Protein AF-A0A954K542-F1 (afdb_monomer)

Solvent-accessible surface area (backbone atoms only — not comparable to full-atom values): 9443 Å² total; per-residue (Å²): 130,87,69,60,64,68,48,51,52,44,51,51,50,29,49,56,53,48,53,56,49,51,52,53,45,73,76,39,50,79,63,48,75,80,48,90,43,74,66,52,55,52,50,51,52,51,49,52,50,33,52,51,38,52,53,54,68,70,50,60,69,69,57,53,54,54,50,50,51,53,47,50,50,51,45,45,63,68,63,44,79,59,70,87,65,54,69,63,60,59,49,51,51,50,52,50,52,50,50,52,52,52,54,50,49,68,62,50,60,80,66,54,74,71,42,87,84,44,74,57,35,58,46,30,54,49,5,42,54,33,31,78,64,62,19,48,67,39,48,54,50,30,57,76,70,65,69,61,78,71,86,91,59,64,66,69,59,33,36,62,31,23,80,58,49,121

Sequence (166 aa):
MNTLPPRLVSGALAGVSGLALWEIVQLKGATLLEQPSLASAAAACCVVGAVLGIAGGLVPNRFWEMLLQKTKHAYRVFSEAANPADHWLGSLLLSFSMIVYFMVMINLIPQQPTPANNDQAAFLSQAKTVQESGGATSLVRQLFAGEYTEANQHPLYVALLSFFPD

Mean predicted aligned error: 18.43 Å

Secondary structure (DSSP, 8-state):
---HHHHHHHHHHHHHHHHHHHHHHHHHHHHHTTS--HHHHHHHHHHHHHHHHHHHHHS-HHHHHHHHHHHHHHHHHHHS--SS--HHHHHHHHHHHHHHHHHHHHHHGGGSPPGGGSHHHHHHHHHHHHHHTTSHHHHHHHHHHT----SSS-HHHHHHHTT---

Radius of gyration: 24.63 Å; Cα contacts (8 Å, |Δi|>4): 78; chains: 1; bounding box: 55×46×58 Å

pLDDT: mean 70.62, std 11.49, range [44.78, 88.88]

Structure (mmCIF, N/CA/C/O backbone):
data_AF-A0A954K542-F1
#
_entry.id   AF-A0A954K542-F1
#
loop_
_atom_site.group_PDB
_atom_site.id
_atom_site.type_symbol
_atom_site.label_atom_id
_atom_site.label_alt_id
_atom_site.label_comp_id
_atom_site.label_asym_id
_atom_site.label_entity_id
_atom_site.label_seq_id
_atom_site.pdbx_PDB_ins_code
_atom_site.Cartn_x
_atom_site.Cartn_y
_atom_site.Cartn_z
_atom_site.occupancy
_atom_site.B_iso_or_equiv
_atom_site.auth_seq_id
_atom_site.auth_comp_id
_atom_site.auth_asym_id
_atom_site.auth_atom_id
_atom_site.pdbx_PDB_model_num
ATOM 1 N N . MET A 1 1 ? 15.274 -21.106 -29.850 1.00 49.31 1 MET A N 1
ATOM 2 C CA . MET A 1 1 ? 14.467 -20.780 -28.651 1.00 49.31 1 MET A CA 1
ATOM 3 C C . MET A 1 1 ? 13.351 -19.840 -29.088 1.00 49.31 1 MET A C 1
ATOM 5 O O . MET A 1 1 ? 13.660 -18.864 -29.758 1.00 49.31 1 MET A O 1
ATOM 9 N N . ASN A 1 2 ? 12.082 -20.164 -28.807 1.00 44.78 2 ASN A N 1
ATOM 10 C CA . ASN A 1 2 ? 10.930 -19.349 -29.219 1.00 44.78 2 ASN A CA 1
ATOM 11 C C . ASN A 1 2 ? 11.030 -17.943 -28.601 1.00 44.78 2 ASN A C 1
ATOM 13 O O . ASN A 1 2 ? 10.998 -17.802 -27.384 1.00 44.78 2 ASN A O 1
ATOM 17 N N . THR A 1 3 ? 11.163 -16.914 -29.441 1.00 51.50 3 THR A N 1
ATOM 18 C CA . THR A 1 3 ? 11.300 -15.488 -29.065 1.00 51.50 3 THR A CA 1
ATOM 19 C C . THR A 1 3 ? 9.953 -14.776 -28.880 1.00 51.50 3 THR A C 1
ATOM 21 O O . THR A 1 3 ? 9.909 -13.600 -28.528 1.00 51.50 3 THR A O 1
ATOM 24 N N . LEU A 1 4 ? 8.850 -15.492 -29.107 1.00 52.12 4 LEU A N 1
ATOM 25 C CA . LEU A 1 4 ? 7.471 -15.024 -28.957 1.00 52.12 4 LEU A CA 1
ATOM 26 C C . LEU A 1 4 ? 7.064 -14.634 -27.519 1.00 52.12 4 LEU A C 1
ATOM 28 O O . LEU A 1 4 ? 6.507 -13.547 -27.363 1.00 52.12 4 LEU A O 1
ATOM 32 N N . PRO A 1 5 ? 7.339 -15.434 -26.464 1.00 54.44 5 PRO A N 1
ATOM 33 C CA . PRO A 1 5 ? 6.863 -15.123 -25.117 1.00 54.44 5 PRO A CA 1
ATOM 34 C C . PRO A 1 5 ? 7.378 -13.791 -24.534 1.00 54.44 5 PRO A C 1
ATOM 36 O O . PRO A 1 5 ? 6.544 -13.022 -24.060 1.00 54.44 5 PRO A O 1
ATOM 39 N N . PRO A 1 6 ? 8.679 -13.430 -24.596 1.00 54.72 6 PRO A N 1
ATOM 40 C CA . PRO A 1 6 ? 9.141 -12.168 -24.008 1.00 54.72 6 PRO A CA 1
ATOM 41 C C . PRO A 1 6 ? 8.607 -10.933 -24.748 1.00 54.72 6 PRO A C 1
ATOM 43 O O . PRO A 1 6 ? 8.349 -9.913 -24.118 1.00 54.72 6 PRO A O 1
ATOM 46 N N . ARG A 1 7 ? 8.381 -11.034 -26.066 1.00 52.72 7 ARG A N 1
ATOM 47 C CA . ARG A 1 7 ? 7.834 -9.945 -26.892 1.00 52.72 7 ARG A CA 1
ATOM 48 C C . ARG A 1 7 ? 6.349 -9.696 -26.637 1.00 52.72 7 ARG A C 1
ATOM 50 O O . ARG A 1 7 ? 5.913 -8.549 -26.623 1.00 52.72 7 ARG A O 1
ATOM 57 N N . LEU A 1 8 ? 5.582 -10.764 -26.416 1.00 58.66 8 LEU A N 1
ATOM 58 C CA . LEU A 1 8 ? 4.168 -10.665 -26.051 1.00 58.66 8 LEU A CA 1
ATOM 59 C C . LEU A 1 8 ? 3.996 -10.053 -24.661 1.00 58.66 8 LEU A C 1
ATOM 61 O O . LEU A 1 8 ? 3.155 -9.178 -24.486 1.00 58.66 8 LEU A O 1
ATOM 65 N N . VAL A 1 9 ? 4.834 -10.451 -23.699 1.00 58.88 9 VAL A N 1
ATOM 66 C CA . VAL A 1 9 ? 4.801 -9.892 -22.341 1.00 58.88 9 VAL A CA 1
ATOM 67 C C . VAL A 1 9 ? 5.191 -8.413 -22.347 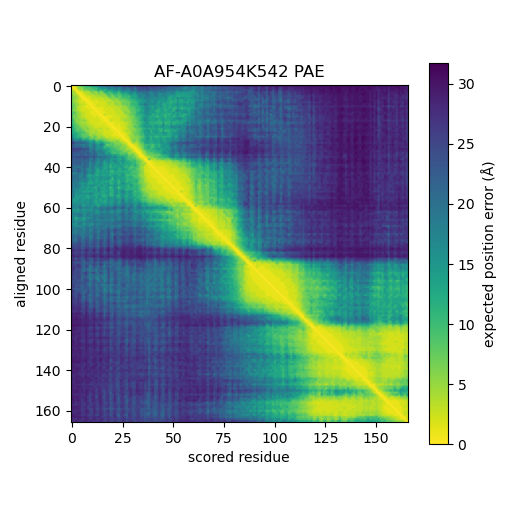1.00 58.88 9 VAL A C 1
ATOM 69 O O . VAL A 1 9 ? 4.481 -7.610 -21.750 1.00 58.88 9 VAL A O 1
ATOM 72 N N . SER A 1 10 ? 6.249 -8.016 -23.065 1.00 51.00 10 SER A N 1
ATOM 73 C CA . SER A 1 1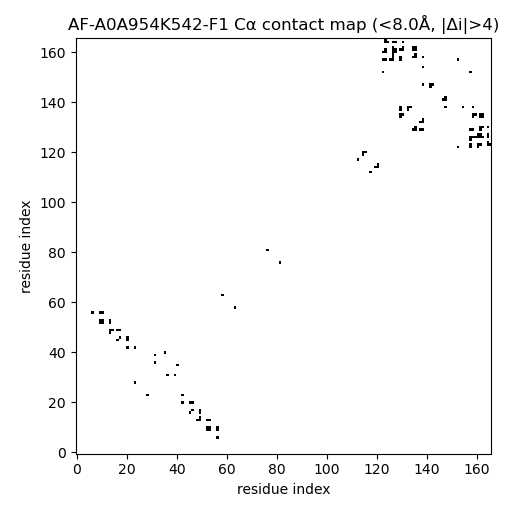0 ? 6.646 -6.602 -23.145 1.00 51.00 10 SER A CA 1
ATOM 74 C C . SER A 1 10 ? 5.616 -5.738 -23.879 1.00 51.00 10 SER A C 1
ATOM 76 O O . SER A 1 10 ? 5.361 -4.610 -23.466 1.00 51.00 10 SER A O 1
ATOM 78 N N . GLY A 1 11 ? 5.003 -6.264 -24.945 1.00 58.47 11 GLY A N 1
ATOM 79 C CA . GLY A 1 11 ? 3.949 -5.576 -25.692 1.00 58.47 11 GLY A CA 1
ATOM 80 C C . GLY A 1 11 ? 2.664 -5.405 -24.880 1.00 58.47 11 GLY A C 1
ATOM 81 O O . GLY A 1 11 ? 2.089 -4.320 -24.871 1.00 58.47 11 GLY A O 1
ATOM 82 N N . ALA A 1 12 ? 2.252 -6.440 -24.142 1.00 62.28 12 ALA A N 1
ATOM 83 C CA . ALA A 1 12 ? 1.098 -6.373 -23.250 1.00 62.28 12 ALA A CA 1
ATOM 84 C C . ALA A 1 12 ? 1.326 -5.373 -22.107 1.00 62.28 12 ALA A C 1
ATOM 86 O O . ALA A 1 12 ? 0.454 -4.552 -21.833 1.00 62.28 12 ALA A O 1
ATOM 87 N N . LEU A 1 13 ? 2.517 -5.383 -21.493 1.00 56.84 13 LEU A N 1
ATOM 88 C CA . LEU A 1 13 ? 2.864 -4.438 -20.430 1.00 56.84 13 LEU A CA 1
ATOM 89 C C . LEU A 1 13 ? 2.857 -2.991 -20.946 1.00 56.84 13 LEU A C 1
ATOM 91 O O . LEU A 1 13 ? 2.243 -2.126 -20.330 1.00 56.84 13 LEU A O 1
ATOM 95 N N . ALA A 1 14 ? 3.468 -2.739 -22.110 1.00 60.19 14 ALA A N 1
ATOM 96 C CA . ALA A 1 14 ? 3.487 -1.417 -22.735 1.00 60.19 14 ALA A CA 1
ATOM 97 C C . ALA A 1 14 ? 2.079 -0.928 -23.121 1.00 60.19 14 ALA A C 1
ATOM 99 O O . ALA A 1 14 ? 1.777 0.253 -22.955 1.00 60.19 14 ALA A O 1
ATOM 100 N N . GLY A 1 15 ? 1.204 -1.829 -23.581 1.00 61.44 15 GLY A N 1
ATOM 101 C CA . GLY A 1 15 ? -0.193 -1.516 -23.886 1.00 61.44 15 GLY A CA 1
ATOM 102 C C . GLY A 1 15 ? -0.994 -1.120 -22.645 1.00 61.44 15 GLY A C 1
ATOM 103 O O . GLY A 1 15 ? -1.667 -0.092 -22.653 1.00 61.44 15 GLY A O 1
ATOM 104 N N . VAL A 1 16 ? -0.870 -1.881 -21.553 1.00 62.94 16 VAL A N 1
ATOM 105 C CA . VAL A 1 16 ? -1.545 -1.577 -20.278 1.00 62.94 16 VAL A CA 1
ATOM 106 C C . VAL A 1 16 ? -1.029 -0.265 -19.681 1.00 62.94 16 VAL A C 1
ATOM 108 O O . VAL A 1 16 ? -1.823 0.571 -19.255 1.00 62.94 16 VAL A O 1
ATOM 111 N N . SER A 1 17 ? 0.287 -0.031 -19.712 1.00 55.56 17 SER A N 1
ATOM 112 C CA . SER A 1 17 ? 0.877 1.236 -19.262 1.00 55.56 17 SER A CA 1
ATOM 113 C C . SER A 1 17 ? 0.447 2.428 -20.125 1.00 55.56 17 SER A C 1
ATOM 115 O O . SER A 1 17 ? 0.219 3.508 -19.589 1.00 55.56 17 SER A O 1
ATOM 117 N N . GLY A 1 18 ? 0.296 2.239 -21.440 1.00 58.81 18 GLY A N 1
ATOM 118 C CA . GLY A 1 18 ? -0.188 3.268 -22.365 1.00 58.81 18 GLY A CA 1
ATOM 119 C C . GLY A 1 18 ? -1.658 3.638 -22.149 1.00 58.81 18 GLY A C 1
ATOM 120 O O . GLY A 1 18 ? -1.996 4.819 -22.176 1.00 58.81 18 GLY A O 1
ATOM 121 N N . LEU A 1 19 ? -2.521 2.654 -21.872 1.00 61.06 19 LEU A N 1
ATOM 122 C CA . LEU A 1 19 ? -3.935 2.890 -21.551 1.00 61.06 19 LEU A CA 1
ATOM 123 C C . LEU A 1 19 ? -4.105 3.621 -20.212 1.00 61.06 19 LEU A C 1
ATOM 125 O O . LEU A 1 19 ? -4.875 4.575 -20.136 1.00 61.06 19 LEU A O 1
ATOM 129 N N . ALA A 1 20 ? -3.329 3.247 -19.191 1.00 58.59 20 ALA A N 1
ATOM 130 C CA . ALA A 1 20 ? -3.316 3.956 -17.909 1.00 58.59 20 ALA A CA 1
ATOM 131 C C . ALA A 1 20 ? -2.846 5.417 -18.060 1.00 58.59 20 ALA A C 1
ATOM 133 O O . ALA A 1 20 ? -3.396 6.329 -17.447 1.00 58.59 20 ALA A O 1
ATOM 134 N N . LEU A 1 21 ? -1.860 5.658 -18.929 1.00 56.38 21 LEU A N 1
ATOM 135 C CA . LEU A 1 21 ? -1.393 6.999 -19.280 1.00 56.38 21 LEU A CA 1
ATOM 136 C C . LEU A 1 21 ? -2.453 7.836 -19.993 1.00 56.38 21 LEU A C 1
ATOM 138 O O . LEU A 1 21 ? -2.590 9.024 -19.706 1.00 56.38 21 LEU A O 1
ATOM 142 N N . TRP A 1 22 ? -3.196 7.219 -20.911 1.00 58.25 22 TRP A N 1
ATOM 143 C CA . TRP A 1 22 ? -4.257 7.883 -21.658 1.00 58.25 22 TRP A CA 1
ATOM 144 C C . TRP A 1 22 ? -5.372 8.383 -20.736 1.00 58.25 22 TRP A C 1
ATOM 146 O O . TRP A 1 22 ? -5.794 9.532 -20.865 1.00 58.25 22 TRP A O 1
ATOM 156 N N . GLU A 1 23 ? -5.792 7.578 -19.756 1.00 59.75 23 GLU A N 1
ATOM 157 C CA . GLU A 1 23 ? -6.785 8.010 -18.767 1.00 59.75 23 GLU A CA 1
ATOM 158 C C . GLU A 1 23 ? -6.274 9.139 -17.863 1.00 59.75 23 GLU A C 1
ATOM 160 O O . GLU A 1 23 ? -6.999 10.102 -17.618 1.00 59.75 23 GLU A O 1
ATOM 165 N N . ILE A 1 24 ? -5.014 9.088 -17.416 1.00 57.47 24 ILE A N 1
ATOM 166 C CA . ILE A 1 24 ? -4.425 10.138 -16.564 1.00 57.47 24 ILE A CA 1
ATOM 167 C C . ILE A 1 24 ? -4.327 11.477 -17.313 1.00 57.47 24 ILE A C 1
ATOM 169 O O . ILE A 1 24 ? -4.618 12.532 -16.741 1.00 57.47 24 ILE A O 1
ATOM 173 N N . VAL A 1 25 ? -3.955 11.447 -18.595 1.00 58.22 25 VAL A N 1
ATOM 174 C CA . VAL A 1 25 ? -3.874 12.645 -19.446 1.00 58.22 25 VAL A CA 1
ATOM 175 C C . VAL A 1 25 ? -5.267 13.204 -19.754 1.00 58.22 25 VAL A C 1
ATOM 177 O O . VAL A 1 25 ? -5.451 14.418 -19.687 1.00 58.22 25 VAL A O 1
ATOM 180 N N . GLN A 1 26 ? -6.255 12.346 -20.023 1.00 62.22 26 GLN A N 1
ATOM 181 C CA . GLN A 1 26 ? -7.651 12.754 -20.239 1.00 62.22 26 GLN A CA 1
ATOM 182 C C . GLN A 1 26 ? -8.268 13.401 -18.991 1.00 62.22 26 GLN A C 1
ATOM 184 O O . GLN A 1 26 ? -8.921 14.435 -19.096 1.00 62.22 26 GLN A O 1
ATOM 189 N N . LEU A 1 27 ? -8.033 12.829 -17.807 1.00 57.03 27 LEU A N 1
ATOM 190 C CA . LEU A 1 27 ? -8.668 13.278 -16.564 1.00 57.03 27 LEU A CA 1
ATOM 191 C C . LEU A 1 27 ? -8.006 14.517 -15.941 1.00 57.03 27 LEU A C 1
ATOM 193 O O . LEU A 1 27 ? -8.671 15.242 -15.205 1.00 57.03 27 LEU A O 1
ATOM 197 N N . LYS A 1 28 ? -6.708 14.766 -16.185 1.00 56.38 28 LYS A N 1
ATOM 198 C CA . LYS A 1 28 ? -5.944 15.825 -15.484 1.00 56.38 28 LYS A CA 1
ATOM 199 C C . LYS A 1 28 ? -5.038 16.692 -16.367 1.00 56.38 28 LYS A C 1
ATOM 201 O O . LYS A 1 28 ? -4.308 17.534 -15.837 1.00 56.38 28 LYS A O 1
ATOM 206 N N . GLY A 1 29 ? -5.079 16.533 -17.691 1.00 52.72 29 GLY A N 1
ATOM 207 C CA . GLY A 1 29 ? -4.149 17.174 -18.631 1.00 52.72 29 GLY A CA 1
ATOM 208 C C . GLY A 1 29 ? -4.084 18.704 -18.550 1.00 52.72 29 GLY A C 1
ATOM 209 O O . GLY A 1 29 ? -2.996 19.264 -18.642 1.00 52.72 29 GLY A O 1
ATOM 210 N N . ALA A 1 30 ? -5.210 19.380 -18.297 1.00 52.41 30 ALA A N 1
ATOM 211 C CA . ALA A 1 30 ? -5.242 20.842 -18.173 1.00 52.41 30 ALA A CA 1
ATOM 212 C C . ALA A 1 30 ? -4.616 21.349 -16.857 1.00 52.41 30 ALA A C 1
ATOM 214 O O . ALA A 1 30 ? -3.937 22.368 -16.845 1.00 52.41 30 ALA A O 1
ATOM 215 N N . THR A 1 31 ? -4.772 20.602 -15.760 1.00 54.53 31 THR A N 1
ATOM 216 C CA . THR A 1 31 ? -4.236 20.956 -14.431 1.00 54.53 31 THR A CA 1
ATOM 217 C C . THR A 1 31 ? -2.759 20.593 -14.235 1.00 54.53 31 THR A C 1
ATOM 219 O O . THR A 1 31 ? -2.096 21.149 -13.366 1.00 54.53 31 THR A O 1
ATOM 222 N N . LEU A 1 32 ? -2.224 19.660 -15.033 1.00 50.66 32 LEU A N 1
ATOM 223 C CA . LEU A 1 32 ? -0.836 19.185 -14.928 1.00 50.66 32 LEU A CA 1
ATOM 224 C C . LEU A 1 32 ? 0.197 20.167 -15.511 1.00 50.66 32 LEU A C 1
ATOM 226 O O . LEU A 1 32 ? 1.370 20.082 -15.155 1.00 50.66 32 LEU A O 1
ATOM 230 N N . LEU A 1 33 ? -0.224 21.084 -16.390 1.00 52.88 33 LEU A N 1
ATOM 231 C CA . LEU A 1 33 ? 0.645 22.091 -17.015 1.00 52.88 33 LEU A CA 1
ATOM 232 C C . LEU A 1 33 ? 0.887 23.321 -16.127 1.00 52.88 33 LEU A C 1
ATOM 234 O O . LEU A 1 33 ? 1.931 23.954 -16.255 1.00 52.88 33 LEU A O 1
ATOM 238 N N . GLU A 1 34 ? -0.037 23.644 -15.218 1.00 50.81 34 GLU A N 1
ATOM 239 C CA . GLU A 1 34 ? 0.082 24.819 -14.341 1.00 50.81 34 GLU A CA 1
ATOM 240 C C . GLU A 1 34 ? 0.820 24.529 -13.025 1.00 50.81 34 GLU A C 1
ATOM 242 O O . GLU A 1 34 ? 1.409 25.439 -12.443 1.00 50.81 34 GLU A O 1
ATOM 247 N N . GLN A 1 35 ? 0.838 23.275 -12.554 1.00 52.62 35 GLN A N 1
ATOM 248 C CA . GLN A 1 35 ? 1.546 22.881 -11.332 1.00 52.62 35 GLN A CA 1
ATOM 249 C C . GLN A 1 35 ? 2.245 21.521 -11.517 1.00 52.62 35 GLN A C 1
ATOM 251 O O . GLN A 1 35 ? 1.568 20.487 -11.563 1.00 52.62 35 GLN A O 1
ATOM 256 N N . PRO A 1 36 ? 3.591 21.475 -11.600 1.00 53.25 36 PRO A N 1
ATOM 257 C CA . PRO A 1 36 ? 4.330 20.222 -11.711 1.00 53.25 36 PRO A CA 1
ATOM 258 C C . PRO A 1 36 ? 4.210 19.438 -10.398 1.00 53.25 36 PRO A C 1
ATOM 260 O O . PRO A 1 36 ? 4.955 19.641 -9.444 1.00 53.25 36 PRO A O 1
ATOM 263 N N . SER A 1 37 ? 3.226 18.545 -10.336 1.00 59.44 37 SER A N 1
ATOM 264 C CA . SER A 1 37 ? 3.007 17.636 -9.209 1.00 59.44 37 SER A CA 1
ATOM 265 C C . SER A 1 37 ? 3.740 16.309 -9.423 1.00 59.44 37 SER A C 1
ATOM 267 O O . SER A 1 37 ? 4.058 15.938 -10.553 1.00 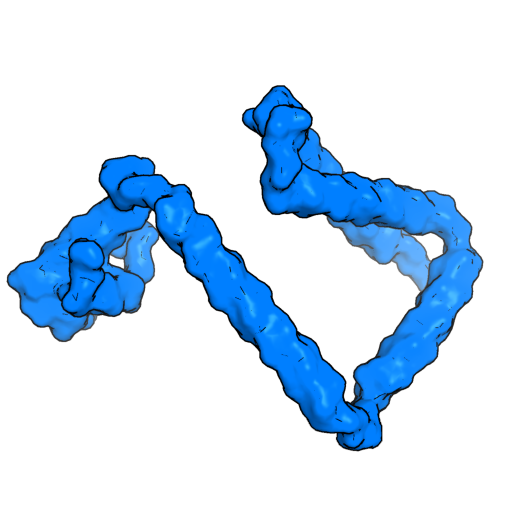59.44 37 SER A O 1
ATOM 269 N N . LEU A 1 38 ? 3.963 15.540 -8.353 1.00 58.12 38 LEU A N 1
ATOM 270 C CA . LEU A 1 38 ? 4.559 14.192 -8.411 1.00 58.12 38 LEU A CA 1
ATOM 271 C C . LEU A 1 38 ? 3.852 13.253 -9.411 1.00 58.12 38 LEU A C 1
ATOM 273 O O . LEU A 1 38 ? 4.493 12.382 -9.995 1.00 58.12 38 LEU A O 1
ATOM 277 N N . ALA A 1 39 ? 2.559 13.472 -9.675 1.00 55.62 39 ALA A N 1
ATOM 278 C CA . ALA A 1 39 ? 1.803 12.736 -10.685 1.00 55.62 39 ALA A CA 1
ATOM 279 C C . ALA A 1 39 ? 2.290 13.013 -12.121 1.00 55.62 39 ALA A C 1
ATOM 281 O O . ALA A 1 39 ? 2.319 12.098 -12.939 1.00 55.62 39 ALA A O 1
ATOM 282 N N . SER A 1 40 ? 2.724 14.243 -12.421 1.00 59.19 40 SER A N 1
ATOM 283 C CA . SER A 1 40 ? 3.301 14.607 -13.726 1.00 59.19 40 SER A CA 1
ATOM 284 C C . SER A 1 40 ? 4.656 13.935 -13.964 1.00 59.19 40 SER A C 1
ATOM 286 O O . SER A 1 40 ? 4.912 13.427 -15.054 1.00 59.19 40 SER A O 1
ATOM 288 N N . ALA A 1 41 ? 5.489 13.842 -12.922 1.00 63.47 41 ALA A N 1
ATOM 289 C CA . ALA A 1 41 ? 6.769 13.142 -12.974 1.00 63.47 41 ALA A CA 1
ATOM 290 C C . ALA A 1 41 ? 6.573 11.627 -13.138 1.00 63.47 41 ALA A C 1
ATOM 292 O O . ALA A 1 41 ? 7.222 11.011 -13.980 1.00 63.47 41 ALA A O 1
ATOM 293 N N . ALA A 1 42 ? 5.627 11.035 -12.399 1.00 64.12 42 ALA A N 1
ATOM 294 C CA . ALA A 1 42 ? 5.276 9.625 -12.544 1.00 64.12 42 ALA A CA 1
ATOM 295 C C . ALA A 1 42 ? 4.737 9.316 -13.950 1.00 64.12 42 ALA A C 1
ATOM 297 O O . ALA A 1 42 ? 5.197 8.371 -14.587 1.00 64.12 42 ALA A O 1
ATOM 298 N N . ALA A 1 43 ? 3.836 10.153 -14.476 1.00 67.81 43 ALA A N 1
ATOM 299 C CA . ALA A 1 43 ? 3.330 10.022 -15.839 1.00 67.81 43 ALA A CA 1
ATOM 300 C C . ALA A 1 43 ? 4.459 10.135 -16.878 1.00 67.81 43 ALA A C 1
ATOM 302 O O . ALA A 1 43 ? 4.542 9.298 -17.775 1.00 67.81 43 ALA A O 1
ATOM 303 N N . ALA A 1 44 ? 5.380 11.092 -16.730 1.00 69.06 44 ALA A N 1
ATOM 304 C CA . ALA A 1 44 ? 6.543 11.223 -17.608 1.00 69.06 44 ALA A CA 1
ATOM 305 C C . ALA A 1 44 ? 7.447 9.977 -17.561 1.00 69.06 44 ALA A C 1
ATOM 307 O O . ALA A 1 44 ? 7.845 9.467 -18.609 1.00 69.06 44 ALA A O 1
ATOM 308 N N . CYS A 1 45 ? 7.710 9.425 -16.373 1.00 68.62 45 CYS A N 1
ATOM 309 C CA . CYS A 1 45 ? 8.445 8.169 -16.220 1.00 68.62 45 CYS A CA 1
ATOM 310 C C . CYS A 1 45 ? 7.723 6.991 -16.888 1.00 68.62 45 CYS A C 1
ATOM 312 O O .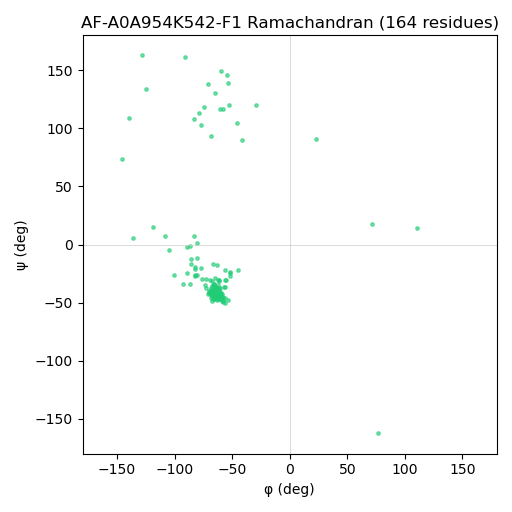 CYS A 1 45 ? 8.371 6.179 -17.549 1.00 68.62 45 CYS A O 1
ATOM 314 N N . CYS A 1 46 ? 6.394 6.914 -16.783 1.00 67.19 46 CYS A N 1
ATOM 315 C CA . CYS A 1 46 ? 5.595 5.903 -17.472 1.00 67.19 46 CYS A CA 1
ATOM 316 C C . CYS A 1 46 ? 5.668 6.053 -18.999 1.00 67.19 46 CYS A C 1
ATOM 318 O O . CYS A 1 46 ? 5.779 5.042 -19.691 1.00 67.19 46 CYS A O 1
ATOM 320 N N . VAL A 1 47 ? 5.664 7.282 -19.536 1.00 72.44 47 VAL A N 1
ATOM 321 C CA . VAL A 1 47 ? 5.778 7.526 -20.988 1.00 72.44 47 VAL A CA 1
ATOM 322 C C . VAL A 1 47 ? 7.149 7.084 -21.473 1.00 72.44 47 VAL A C 1
ATOM 324 O O . VAL A 1 47 ? 7.249 6.359 -22.460 1.00 72.44 47 VAL A O 1
ATOM 327 N N . VAL A 1 48 ? 8.205 7.459 -20.752 1.00 72.00 48 VAL A N 1
ATOM 328 C CA . VAL A 1 48 ? 9.575 7.036 -21.059 1.00 72.00 48 VAL A CA 1
ATOM 329 C C . VAL A 1 48 ? 9.686 5.510 -21.004 1.00 72.00 48 VAL A C 1
ATOM 331 O O . VAL A 1 48 ? 10.236 4.910 -21.924 1.00 72.00 48 VAL A O 1
ATOM 334 N N . GLY A 1 49 ? 9.100 4.865 -19.993 1.00 69.50 49 GLY A N 1
ATOM 335 C CA . GLY A 1 49 ? 9.051 3.406 -19.880 1.00 69.50 49 GLY A CA 1
ATOM 336 C C . GLY A 1 49 ? 8.314 2.733 -21.043 1.00 69.50 49 GLY A C 1
ATOM 337 O O . GLY A 1 49 ? 8.819 1.765 -21.608 1.00 69.50 49 GLY A O 1
ATOM 338 N N . ALA A 1 50 ? 7.163 3.269 -21.454 1.00 71.62 50 ALA A N 1
ATOM 339 C CA . ALA A 1 50 ? 6.388 2.752 -22.579 1.00 71.62 50 ALA A CA 1
ATOM 340 C C . ALA A 1 50 ? 7.137 2.908 -23.912 1.00 71.62 50 ALA A C 1
ATOM 342 O O . ALA A 1 50 ? 7.220 1.957 -24.689 1.00 71.62 50 ALA A O 1
ATOM 343 N N . VAL A 1 51 ? 7.751 4.070 -24.153 1.00 73.50 51 VAL A N 1
ATOM 344 C CA . VAL A 1 51 ? 8.564 4.330 -25.352 1.00 73.50 51 VAL A CA 1
ATOM 345 C C . VAL A 1 51 ? 9.780 3.407 -25.393 1.00 73.50 51 VAL A C 1
ATOM 347 O O . VAL A 1 51 ? 10.047 2.804 -26.431 1.00 73.50 51 VAL A O 1
ATOM 350 N N . LEU A 1 52 ? 10.480 3.228 -24.270 1.00 69.25 52 LEU A N 1
ATOM 351 C CA . LEU A 1 52 ? 11.604 2.295 -24.170 1.00 69.25 52 LEU A CA 1
ATOM 352 C C . LEU A 1 52 ? 11.164 0.837 -24.363 1.00 69.25 52 LEU A C 1
ATOM 354 O O . LEU A 1 52 ? 11.881 0.071 -25.004 1.00 69.25 52 LEU A O 1
ATOM 358 N N . GLY A 1 53 ? 9.983 0.453 -23.873 1.00 68.69 53 GLY A N 1
ATOM 359 C CA . GLY A 1 53 ? 9.407 -0.879 -24.069 1.00 68.69 53 GLY A CA 1
ATOM 360 C C . GLY A 1 53 ? 9.044 -1.167 -25.528 1.00 68.69 53 GLY A C 1
ATOM 361 O O . GLY A 1 53 ? 9.384 -2.230 -26.049 1.00 68.69 53 GLY A O 1
ATOM 362 N N . ILE A 1 54 ? 8.416 -0.207 -26.216 1.00 72.56 54 ILE A N 1
ATOM 363 C CA . ILE A 1 54 ? 8.063 -0.311 -27.642 1.00 72.56 54 ILE A CA 1
ATOM 364 C C . ILE A 1 54 ? 9.325 -0.316 -28.507 1.00 72.56 54 ILE A C 1
ATOM 366 O O . ILE A 1 54 ? 9.485 -1.199 -29.351 1.00 72.56 54 ILE A O 1
ATOM 370 N N . ALA A 1 55 ? 10.246 0.624 -28.268 1.00 72.50 55 ALA A N 1
ATOM 371 C CA . ALA A 1 55 ? 11.533 0.669 -28.953 1.00 72.50 55 ALA A CA 1
ATOM 372 C C . ALA A 1 55 ? 12.280 -0.652 -28.750 1.00 72.50 55 ALA A C 1
ATOM 374 O O . ALA A 1 55 ? 12.714 -1.264 -29.720 1.00 72.50 55 ALA A O 1
ATOM 375 N N . GLY A 1 56 ? 12.315 -1.146 -27.512 1.00 69.44 56 GLY A N 1
ATOM 376 C CA . GLY A 1 56 ? 12.844 -2.450 -27.147 1.00 69.44 56 GLY A CA 1
ATOM 377 C C . GLY A 1 56 ? 12.223 -3.606 -27.939 1.00 69.44 56 GLY A C 1
ATOM 378 O O . GLY A 1 56 ? 12.951 -4.433 -28.486 1.00 69.44 56 GLY A O 1
ATOM 379 N N . GLY A 1 57 ? 10.896 -3.660 -28.057 1.00 71.69 57 GLY A N 1
ATOM 380 C CA . GLY A 1 57 ? 10.193 -4.694 -28.825 1.00 71.69 57 GLY A CA 1
ATOM 381 C C . GLY A 1 57 ? 10.540 -4.704 -30.319 1.00 71.69 57 GLY A C 1
ATOM 382 O O . GLY A 1 57 ? 10.549 -5.771 -30.938 1.00 71.69 57 GLY A O 1
ATOM 383 N N . LEU A 1 58 ? 10.874 -3.538 -30.879 1.00 77.31 58 LEU A N 1
ATOM 384 C CA . LEU A 1 58 ? 11.259 -3.357 -32.282 1.00 77.31 58 LEU A CA 1
ATOM 385 C C . LEU A 1 58 ? 12.755 -3.605 -32.546 1.00 77.31 58 LEU A C 1
ATOM 387 O O . LEU A 1 58 ? 13.141 -3.803 -33.700 1.00 77.31 58 LEU A O 1
ATOM 391 N N . VAL A 1 59 ? 13.610 -3.621 -31.515 1.00 73.81 59 VAL A N 1
ATOM 392 C CA . VAL A 1 59 ? 15.058 -3.797 -31.705 1.00 73.81 59 VAL A CA 1
ATOM 393 C C . VAL A 1 59 ? 15.399 -5.240 -32.141 1.00 73.81 59 VAL A C 1
ATOM 395 O O . VAL A 1 59 ? 14.857 -6.211 -31.596 1.00 73.81 59 VAL A O 1
ATOM 398 N N . PRO A 1 60 ? 16.331 -5.425 -33.104 1.00 76.06 60 PRO A N 1
ATOM 399 C CA . PRO A 1 60 ? 16.783 -6.741 -33.548 1.00 76.06 60 PRO A CA 1
ATOM 400 C C . PRO A 1 60 ? 17.290 -7.640 -32.414 1.00 76.06 60 PRO A C 1
ATOM 402 O O . PRO A 1 60 ? 17.968 -7.195 -31.489 1.00 76.06 60 PRO A O 1
ATOM 405 N N . ASN A 1 61 ? 17.048 -8.948 -32.548 1.00 73.19 61 ASN A N 1
ATOM 406 C CA . ASN A 1 61 ? 17.350 -9.957 -31.522 1.00 73.19 61 ASN A CA 1
ATOM 407 C C . ASN A 1 61 ? 18.824 -9.960 -31.059 1.00 73.19 61 ASN A C 1
ATOM 409 O O . ASN A 1 61 ? 19.106 -10.231 -29.897 1.00 73.19 61 ASN A O 1
ATOM 413 N N . ARG A 1 62 ? 19.761 -9.585 -31.945 1.00 73.31 62 ARG A N 1
ATOM 414 C CA . ARG A 1 62 ? 21.200 -9.479 -31.636 1.00 73.31 62 ARG A CA 1
ATOM 415 C C . ARG A 1 62 ? 21.524 -8.432 -30.567 1.00 73.31 62 ARG A C 1
ATOM 417 O O . ARG A 1 62 ? 22.446 -8.630 -29.783 1.00 73.31 62 ARG A O 1
ATOM 424 N N . PHE A 1 63 ? 20.787 -7.322 -30.528 1.00 76.88 63 PHE A N 1
ATOM 425 C CA . PHE A 1 63 ? 20.983 -6.299 -29.499 1.00 76.88 63 PHE A CA 1
ATOM 426 C C . PHE A 1 63 ? 20.550 -6.820 -28.132 1.00 76.88 63 PHE A C 1
ATO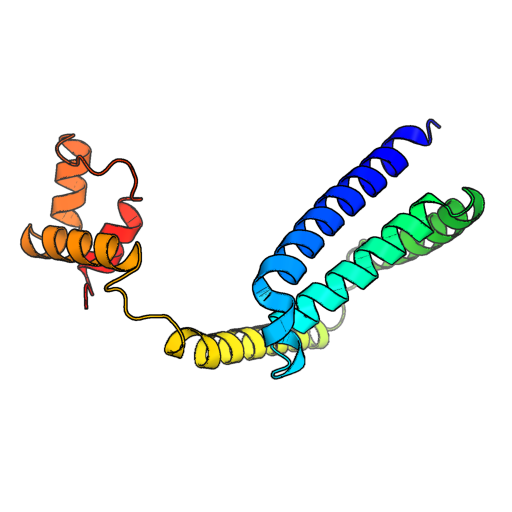M 428 O O . PHE A 1 63 ? 21.275 -6.654 -27.156 1.00 76.88 63 PHE A O 1
ATOM 435 N N . TRP A 1 64 ? 19.405 -7.506 -28.077 1.00 71.25 64 TRP A N 1
ATOM 436 C CA . TRP A 1 64 ? 18.921 -8.137 -26.855 1.00 71.25 64 TRP A CA 1
ATOM 437 C C . TRP A 1 64 ? 19.867 -9.214 -26.355 1.00 71.25 64 TRP A C 1
ATOM 439 O O . TRP A 1 64 ? 20.129 -9.251 -25.165 1.00 71.25 64 TRP A O 1
ATOM 449 N N . GLU A 1 65 ? 20.445 -10.038 -27.227 1.00 76.31 65 GLU A N 1
ATOM 450 C CA . GLU A 1 65 ? 21.461 -11.017 -26.822 1.00 76.31 65 GLU A CA 1
ATOM 451 C C . GLU A 1 65 ? 22.701 -10.339 -26.218 1.00 76.31 65 GLU A C 1
ATOM 453 O O . GLU A 1 65 ? 23.181 -10.763 -25.168 1.00 76.31 65 GLU A O 1
ATOM 458 N N . MET A 1 66 ? 23.171 -9.239 -26.814 1.00 76.44 66 MET A N 1
ATOM 459 C CA . MET A 1 66 ? 24.307 -8.470 -26.295 1.00 76.44 66 MET A CA 1
ATOM 460 C C . MET A 1 66 ? 23.983 -7.779 -24.961 1.00 76.44 66 MET A C 1
ATOM 462 O O . MET A 1 66 ? 24.790 -7.805 -24.029 1.00 76.44 66 MET A O 1
ATOM 466 N N . LEU A 1 67 ? 22.795 -7.184 -24.845 1.00 75.00 67 LEU A N 1
ATOM 467 C CA . LEU A 1 67 ? 22.324 -6.526 -23.630 1.00 75.00 67 LEU A CA 1
ATOM 468 C C . LEU A 1 67 ? 22.080 -7.545 -22.515 1.00 75.00 67 LEU A C 1
ATOM 470 O O . LEU A 1 67 ? 22.520 -7.315 -21.393 1.00 75.00 67 LEU A O 1
ATOM 474 N N . LEU A 1 68 ? 21.442 -8.677 -22.822 1.00 76.19 68 LEU A N 1
ATOM 475 C CA . LEU A 1 68 ? 21.181 -9.784 -21.898 1.00 76.19 68 LEU A CA 1
ATOM 476 C C . LEU A 1 68 ? 22.477 -10.440 -21.428 1.00 76.19 68 LEU A C 1
ATOM 478 O O . LEU A 1 68 ? 22.581 -10.785 -20.259 1.00 76.19 68 LEU A O 1
ATOM 482 N N . GLN A 1 69 ? 23.498 -10.576 -22.277 1.00 76.88 69 GLN A N 1
ATOM 483 C CA . GLN A 1 69 ? 24.806 -11.067 -21.835 1.00 76.88 69 GLN A CA 1
ATOM 484 C C . GLN A 1 69 ? 25.499 -10.087 -20.882 1.00 76.88 69 GLN A C 1
ATOM 486 O O . GLN A 1 69 ? 25.996 -10.507 -19.836 1.00 76.88 69 GLN A O 1
ATOM 491 N N . LYS A 1 70 ? 25.479 -8.782 -21.184 1.00 75.94 70 LYS A N 1
ATOM 492 C CA . LYS A 1 70 ? 26.037 -7.752 -20.291 1.00 75.94 70 LYS A CA 1
ATOM 493 C C . LYS A 1 70 ? 25.270 -7.652 -18.973 1.00 75.94 70 LYS A C 1
ATOM 495 O O . LYS A 1 70 ? 25.885 -7.585 -17.914 1.00 75.94 70 LYS A O 1
ATOM 500 N N . THR A 1 71 ? 23.940 -7.704 -19.018 1.00 74.38 71 THR A N 1
ATOM 501 C CA . THR A 1 71 ? 23.094 -7.687 -17.814 1.00 74.38 71 THR A CA 1
ATOM 502 C C . THR A 1 71 ? 23.160 -8.989 -17.044 1.00 74.38 71 THR A C 1
ATOM 504 O O . THR A 1 71 ? 23.083 -8.937 -15.832 1.00 74.38 71 THR A O 1
ATOM 507 N N . LYS A 1 72 ? 23.384 -10.145 -17.675 1.00 74.62 72 LYS A N 1
ATOM 508 C CA . LYS A 1 72 ? 23.640 -11.403 -16.961 1.00 74.62 72 LYS A CA 1
ATOM 509 C C . LYS A 1 72 ? 24.974 -11.359 -16.224 1.00 74.62 72 LYS A C 1
ATOM 511 O O . LYS A 1 72 ? 25.068 -11.895 -15.128 1.00 74.62 72 LYS A O 1
ATOM 516 N N . HIS A 1 73 ? 25.986 -10.703 -16.793 1.00 69.88 73 HIS A N 1
ATOM 517 C CA . HIS A 1 73 ? 27.255 -10.475 -16.107 1.00 69.88 73 HIS A CA 1
ATOM 518 C C . HIS A 1 73 ? 27.092 -9.490 -14.942 1.00 69.88 73 HIS A C 1
ATOM 520 O O . HIS A 1 73 ? 27.506 -9.800 -13.833 1.00 69.88 73 HIS A O 1
ATOM 526 N N . ALA A 1 74 ? 26.397 -8.369 -15.153 1.00 67.88 74 ALA A N 1
ATOM 527 C CA . ALA A 1 74 ? 26.095 -7.407 -14.092 1.00 67.88 74 ALA A CA 1
ATOM 528 C C . ALA A 1 74 ? 25.204 -8.008 -12.992 1.00 67.88 74 ALA A C 1
ATOM 530 O O . ALA A 1 74 ? 25.490 -7.848 -11.815 1.00 67.88 74 ALA A O 1
ATOM 531 N N . TYR A 1 75 ? 24.166 -8.757 -13.368 1.00 70.75 75 TYR A N 1
ATOM 532 C CA . TYR A 1 75 ? 23.298 -9.483 -12.449 1.00 70.75 75 TYR A CA 1
ATOM 533 C C . TYR A 1 75 ? 24.098 -10.508 -11.668 1.00 70.75 75 TYR A C 1
ATOM 535 O O . TYR A 1 75 ? 23.927 -10.576 -10.470 1.00 70.75 75 TYR A O 1
ATOM 543 N N . ARG A 1 76 ? 25.015 -11.244 -12.303 1.00 65.94 76 ARG A N 1
ATOM 544 C CA . ARG A 1 76 ? 25.892 -12.180 -11.598 1.00 65.94 76 ARG A CA 1
ATOM 545 C C . ARG A 1 76 ? 26.824 -11.472 -10.614 1.00 65.94 76 ARG A C 1
ATOM 547 O O . ARG A 1 76 ? 26.990 -11.978 -9.520 1.00 65.94 76 ARG A O 1
ATOM 554 N N . VAL A 1 77 ? 27.351 -10.295 -10.952 1.00 68.19 77 VAL A N 1
ATOM 555 C CA . VAL A 1 77 ? 28.138 -9.451 -10.029 1.00 68.19 77 VAL A CA 1
ATOM 556 C C . VAL A 1 77 ? 27.285 -8.915 -8.869 1.00 68.19 77 VAL A C 1
ATOM 558 O O . VAL A 1 77 ? 27.783 -8.781 -7.760 1.00 68.19 77 VAL A O 1
ATOM 561 N N . PHE A 1 78 ? 26.001 -8.635 -9.105 1.00 61.12 78 PHE A N 1
ATOM 562 C CA . PHE A 1 78 ? 25.052 -8.207 -8.071 1.00 61.12 78 PHE A CA 1
ATOM 563 C C . PHE A 1 78 ? 24.443 -9.370 -7.262 1.00 61.12 78 PHE A C 1
ATOM 565 O O . PHE A 1 78 ? 24.012 -9.157 -6.132 1.00 61.12 78 PHE A O 1
ATOM 572 N N . SER A 1 79 ? 24.350 -10.573 -7.841 1.00 63.44 79 SER A N 1
ATOM 573 C CA . SER A 1 79 ? 23.673 -11.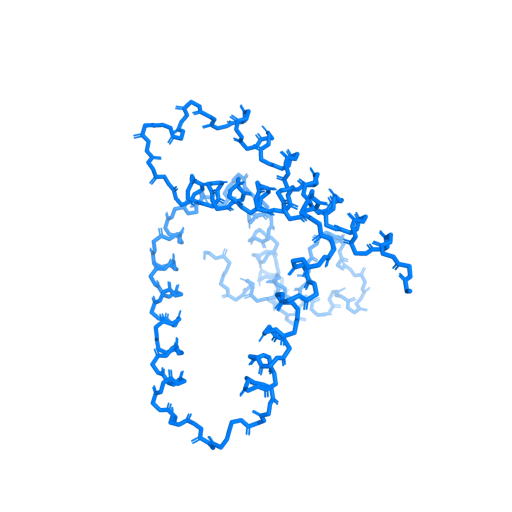751 -7.279 1.00 63.44 79 SER A CA 1
ATOM 574 C C . SER A 1 79 ? 24.633 -12.747 -6.645 1.00 63.44 79 SER A C 1
ATOM 576 O O . SER A 1 79 ? 24.217 -13.536 -5.801 1.00 63.44 79 SER A O 1
ATOM 578 N N . GLU A 1 80 ? 25.895 -12.784 -7.082 1.00 61.47 80 GLU A N 1
ATOM 579 C CA . GLU A 1 80 ? 26.952 -13.358 -6.258 1.00 61.47 80 GLU A CA 1
ATOM 580 C C . GLU A 1 80 ? 26.929 -12.550 -4.971 1.00 61.47 80 GLU A C 1
ATOM 582 O O . GLU A 1 80 ? 27.063 -11.330 -5.020 1.00 61.47 80 GLU A O 1
ATOM 587 N N . ALA A 1 81 ? 26.629 -13.228 -3.856 1.00 53.25 81 ALA A N 1
ATOM 588 C CA . ALA A 1 81 ? 26.587 -12.631 -2.534 1.00 53.25 81 ALA A CA 1
ATOM 589 C C . ALA A 1 81 ? 27.837 -11.775 -2.396 1.00 53.25 81 ALA A C 1
ATOM 591 O O . ALA A 1 81 ? 28.947 -12.307 -2.317 1.00 53.25 81 ALA A O 1
ATOM 592 N N . ALA A 1 82 ? 27.644 -10.460 -2.498 1.00 54.00 82 ALA A N 1
ATOM 593 C CA . ALA A 1 82 ? 28.734 -9.523 -2.471 1.00 54.00 82 ALA A CA 1
ATOM 594 C C . ALA A 1 82 ? 29.521 -9.852 -1.204 1.00 54.00 82 ALA A C 1
ATOM 596 O O . ALA A 1 82 ? 28.944 -9.850 -0.112 1.00 54.00 82 ALA A O 1
ATOM 597 N N . ASN A 1 83 ? 30.807 -10.200 -1.364 1.00 59.75 83 ASN A N 1
ATOM 598 C CA . ASN A 1 83 ? 31.815 -10.065 -0.308 1.00 59.75 83 ASN A CA 1
ATOM 599 C C . ASN A 1 83 ? 31.378 -8.895 0.562 1.00 59.75 83 ASN A C 1
ATOM 601 O O . ASN A 1 83 ? 31.215 -7.856 -0.069 1.00 59.75 83 ASN A O 1
ATOM 605 N N . PRO A 1 84 ? 31.114 -9.058 1.877 1.00 55.75 84 PRO A N 1
ATOM 606 C CA . PRO A 1 84 ? 30.275 -8.164 2.682 1.00 55.75 84 PRO A CA 1
ATOM 607 C C . PRO A 1 84 ? 30.566 -6.708 2.330 1.00 55.75 84 PRO A C 1
ATOM 609 O O . PRO A 1 84 ? 31.514 -6.109 2.831 1.00 55.75 84 PRO A O 1
ATOM 612 N N . ALA A 1 85 ? 29.817 -6.203 1.349 1.00 54.91 85 ALA A N 1
ATOM 613 C CA . ALA A 1 85 ? 30.211 -5.016 0.618 1.00 54.91 85 ALA A CA 1
ATOM 614 C C . ALA A 1 85 ? 29.756 -3.867 1.485 1.00 54.91 85 ALA A C 1
ATOM 616 O O . ALA A 1 85 ? 28.554 -3.680 1.664 1.00 54.91 85 ALA A O 1
ATOM 617 N N . ASP A 1 86 ? 30.741 -3.213 2.096 1.00 59.62 86 ASP A N 1
ATOM 618 C CA . ASP A 1 86 ? 30.673 -1.976 2.855 1.00 59.62 86 ASP A CA 1
ATOM 619 C C . ASP A 1 86 ? 29.278 -1.666 3.400 1.00 59.62 86 ASP A C 1
ATOM 621 O O . ASP A 1 86 ? 28.472 -0.974 2.773 1.00 59.62 86 ASP A O 1
ATOM 625 N N . HIS A 1 87 ? 29.013 -2.138 4.624 1.00 65.69 87 HIS A N 1
ATOM 626 C CA . HIS A 1 87 ? 27.797 -1.852 5.401 1.00 65.69 87 HIS A CA 1
ATOM 627 C C . HIS A 1 87 ? 27.393 -0.364 5.387 1.00 65.69 87 HIS A C 1
ATOM 629 O O . HIS A 1 87 ? 26.228 -0.029 5.586 1.00 65.69 87 HIS A O 1
ATOM 635 N N . TRP A 1 88 ? 28.348 0.523 5.108 1.00 69.69 88 TRP A N 1
ATOM 636 C CA . TRP A 1 88 ? 28.164 1.947 4.867 1.00 69.69 88 TRP A CA 1
ATOM 637 C C . TRP A 1 88 ? 27.224 2.288 3.712 1.00 69.69 88 TRP A C 1
ATOM 639 O O . TRP A 1 88 ? 26.340 3.119 3.901 1.00 69.69 88 TRP A O 1
ATOM 649 N N . LEU A 1 89 ? 27.365 1.666 2.538 1.00 74.12 89 LEU A N 1
ATOM 650 C CA . LEU A 1 89 ? 26.529 2.005 1.382 1.00 74.12 89 LEU A CA 1
ATOM 651 C C . LEU A 1 89 ? 25.085 1.537 1.598 1.00 74.12 89 LEU A C 1
ATOM 653 O O . LEU A 1 89 ? 24.146 2.285 1.336 1.00 74.12 89 LEU A O 1
ATOM 657 N N . GLY A 1 90 ? 24.914 0.329 2.146 1.00 74.00 90 GLY A N 1
ATOM 658 C CA . GLY A 1 90 ? 23.600 -0.200 2.517 1.00 74.00 90 GLY A CA 1
ATOM 659 C C . GLY A 1 90 ? 22.920 0.640 3.600 1.00 74.00 90 GLY A C 1
ATOM 660 O O . GLY A 1 90 ? 21.747 0.982 3.465 1.00 74.00 90 GLY A O 1
ATOM 661 N N . SER A 1 91 ? 23.669 1.037 4.633 1.00 72.81 91 SER A N 1
ATOM 662 C CA . SER A 1 91 ? 23.172 1.924 5.689 1.00 72.81 91 SER A CA 1
ATOM 663 C C . SER A 1 91 ? 22.776 3.295 5.137 1.00 72.81 91 SER A C 1
ATOM 665 O O . SER A 1 91 ? 21.688 3.780 5.431 1.00 72.81 91 SER A O 1
ATOM 667 N N . LEU A 1 92 ? 23.591 3.886 4.258 1.00 79.38 92 LEU A N 1
ATOM 668 C CA . LEU A 1 92 ? 23.313 5.187 3.647 1.00 79.38 92 LEU A CA 1
ATOM 669 C C . LEU A 1 92 ? 22.059 5.151 2.765 1.00 79.38 92 LEU A C 1
ATOM 671 O O . LEU A 1 92 ? 21.233 6.060 2.836 1.00 79.38 92 LEU A O 1
ATOM 675 N N . LEU A 1 93 ? 21.876 4.083 1.986 1.00 76.06 93 LEU A N 1
ATOM 676 C CA . LEU A 1 93 ? 20.684 3.894 1.160 1.00 76.06 93 LEU A CA 1
ATOM 677 C C . LEU A 1 93 ? 19.427 3.708 2.022 1.00 76.06 93 LEU A C 1
ATOM 679 O O . LEU A 1 93 ? 18.380 4.286 1.727 1.00 76.06 93 LEU A O 1
ATOM 683 N N . LEU A 1 94 ? 19.543 2.956 3.121 1.00 77.94 94 LEU A N 1
ATOM 684 C CA . LEU A 1 94 ? 18.456 2.745 4.073 1.00 77.94 94 LEU A CA 1
ATOM 685 C C . LEU A 1 94 ? 18.087 4.046 4.797 1.00 77.94 94 LEU A C 1
ATOM 687 O O . LEU A 1 94 ? 16.913 4.409 4.832 1.00 77.94 94 LEU A O 1
ATOM 691 N N . SER A 1 95 ? 19.070 4.803 5.291 1.00 80.00 95 SER A N 1
ATOM 692 C CA . SER A 1 95 ? 18.847 6.121 5.894 1.00 80.00 95 SER A CA 1
ATOM 693 C C . SER A 1 95 ? 18.199 7.092 4.910 1.00 80.00 95 SER A C 1
ATOM 695 O O . SER A 1 95 ? 17.233 7.761 5.267 1.00 80.00 95 SER A O 1
ATOM 697 N N . PHE A 1 96 ? 18.664 7.129 3.659 1.00 81.50 96 PHE A N 1
ATOM 698 C CA . PHE A 1 96 ? 18.055 7.955 2.619 1.00 81.50 96 PHE A CA 1
ATOM 699 C C . PHE A 1 96 ? 16.595 7.558 2.361 1.00 81.50 96 PHE A C 1
ATOM 701 O O . PHE A 1 96 ? 15.720 8.422 2.348 1.00 81.50 96 PHE A O 1
ATOM 708 N N . SER A 1 97 ? 16.306 6.259 2.238 1.00 77.81 97 SER A N 1
ATOM 709 C CA . SER A 1 97 ? 14.933 5.771 2.055 1.00 77.81 97 SER A CA 1
ATOM 710 C C . SER A 1 97 ? 14.017 6.130 3.231 1.00 77.81 97 SER A C 1
ATOM 712 O O . SER A 1 97 ? 12.873 6.531 3.020 1.00 77.81 97 SER A O 1
ATOM 714 N N . MET A 1 98 ? 14.540 6.083 4.461 1.00 80.19 98 MET A N 1
ATOM 715 C CA . MET A 1 98 ? 13.809 6.466 5.666 1.00 80.19 98 MET A CA 1
ATOM 716 C C . MET A 1 98 ? 13.490 7.967 5.670 1.00 80.19 98 MET A C 1
ATOM 718 O O . MET A 1 98 ? 12.366 8.361 5.974 1.00 80.19 98 MET A O 1
ATOM 722 N N . ILE A 1 99 ? 14.449 8.814 5.282 1.00 84.56 99 ILE A N 1
ATOM 723 C CA . ILE A 1 99 ? 14.248 10.266 5.176 1.00 84.56 99 ILE A CA 1
ATOM 724 C C . ILE A 1 99 ? 13.169 10.583 4.139 1.00 84.56 99 ILE A C 1
ATOM 726 O O . ILE A 1 99 ? 12.261 11.362 4.424 1.00 84.56 99 ILE A O 1
ATOM 730 N N . VAL A 1 100 ? 13.230 9.957 2.959 1.00 86.00 100 VAL A N 1
ATOM 731 C CA . VAL A 1 100 ? 12.211 10.134 1.914 1.00 86.00 100 VAL A CA 1
ATOM 732 C C . VAL A 1 100 ? 10.836 9.702 2.423 1.00 86.00 100 VAL A C 1
ATOM 734 O O . VAL A 1 100 ? 9.873 10.442 2.239 1.00 86.00 100 VAL A O 1
ATOM 737 N N . TYR A 1 101 ? 10.740 8.564 3.117 1.00 81.06 101 TYR A N 1
ATOM 738 C CA . TYR A 1 101 ? 9.489 8.098 3.719 1.00 81.06 101 TYR A CA 1
ATOM 739 C C . TYR A 1 101 ? 8.888 9.135 4.678 1.00 81.06 101 TYR A C 1
ATOM 741 O O . TYR A 1 101 ? 7.728 9.514 4.523 1.00 81.06 101 TYR A O 1
ATOM 749 N N . PHE A 1 102 ? 9.678 9.656 5.622 1.00 78.56 102 PHE A N 1
ATOM 750 C CA . PHE A 1 102 ? 9.198 10.670 6.565 1.00 78.56 102 PHE A CA 1
ATOM 751 C C . PHE A 1 102 ? 8.844 11.990 5.881 1.00 78.56 102 PHE A C 1
ATOM 753 O O . PHE A 1 102 ? 7.844 12.613 6.231 1.00 78.56 102 PHE A O 1
ATOM 760 N N . MET A 1 103 ? 9.617 12.410 4.880 1.00 79.62 103 MET A N 1
ATOM 761 C CA . MET A 1 103 ? 9.322 13.622 4.121 1.00 79.62 103 MET A CA 1
ATOM 762 C C . MET A 1 103 ? 7.993 13.490 3.369 1.00 79.62 103 MET A C 1
ATOM 764 O O . MET A 1 103 ? 7.173 14.407 3.406 1.00 79.62 103 MET A O 1
ATOM 768 N N . VAL A 1 104 ? 7.745 12.344 2.733 1.00 77.81 104 VAL A N 1
ATOM 769 C CA . VAL A 1 104 ? 6.466 12.037 2.080 1.00 77.81 104 VAL A CA 1
ATOM 770 C C . VAL A 1 104 ? 5.335 12.031 3.106 1.00 77.81 104 VAL A C 1
ATOM 772 O O . VAL A 1 104 ? 4.312 12.670 2.878 1.00 77.81 104 VAL A O 1
ATOM 775 N N . MET A 1 105 ? 5.533 11.382 4.253 1.00 76.19 105 MET A N 1
ATOM 776 C CA . MET A 1 105 ? 4.545 11.313 5.328 1.00 76.19 105 MET A CA 1
ATOM 777 C C . MET A 1 105 ? 4.143 12.712 5.828 1.00 76.19 105 MET A C 1
ATOM 779 O O . MET A 1 105 ? 2.957 13.027 5.877 1.00 76.19 105 MET A O 1
ATOM 783 N N . ILE A 1 106 ? 5.116 13.577 6.130 1.00 78.31 106 ILE A N 1
ATOM 784 C CA . ILE A 1 106 ? 4.874 14.936 6.641 1.00 78.31 106 ILE A CA 1
ATOM 785 C C . ILE A 1 106 ? 4.177 15.823 5.602 1.00 78.31 106 ILE A C 1
ATOM 787 O O . ILE A 1 106 ? 3.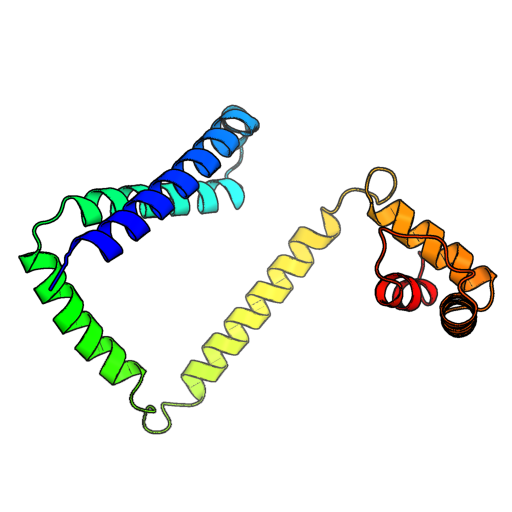374 16.672 5.973 1.00 78.31 106 ILE A O 1
ATOM 791 N N . ASN A 1 107 ? 4.460 15.641 4.309 1.00 74.44 107 ASN A N 1
ATOM 792 C CA . ASN A 1 107 ? 3.873 16.480 3.261 1.00 74.44 107 ASN A CA 1
ATOM 793 C C . ASN A 1 107 ? 2.504 15.984 2.775 1.00 74.44 107 ASN A C 1
ATOM 795 O O . ASN A 1 107 ? 1.664 16.809 2.423 1.00 74.44 107 ASN A O 1
ATOM 799 N N . LEU A 1 108 ? 2.270 14.667 2.736 1.00 75.81 108 LEU A N 1
ATOM 800 C CA . LEU A 1 108 ? 1.040 14.091 2.181 1.00 75.81 108 LEU A CA 1
ATOM 801 C C . LEU A 1 108 ? -0.060 13.863 3.218 1.00 75.81 108 LEU A C 1
ATOM 803 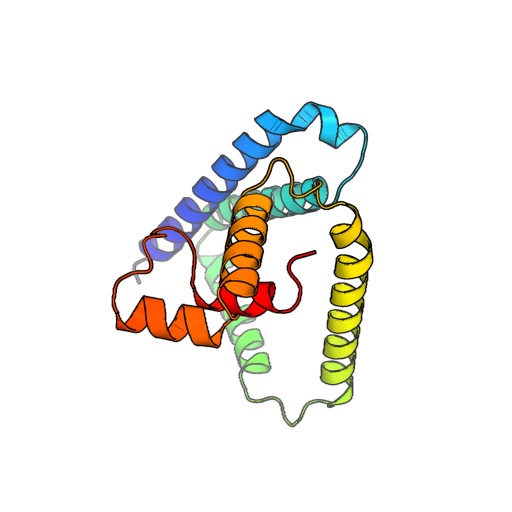O O . LEU A 1 108 ? -1.226 14.028 2.871 1.00 75.81 108 LEU A O 1
ATOM 807 N N . ILE A 1 109 ? 0.266 13.518 4.471 1.00 72.88 109 ILE A N 1
ATOM 808 C CA . ILE A 1 109 ? -0.764 13.305 5.507 1.00 72.88 109 ILE A CA 1
ATOM 809 C C . ILE A 1 109 ? -1.639 14.554 5.713 1.00 72.88 109 ILE A C 1
ATOM 811 O O . ILE A 1 109 ? -2.860 14.413 5.708 1.00 72.88 109 ILE A O 1
ATOM 815 N N . PRO A 1 110 ? -1.090 15.782 5.807 1.00 73.44 110 PRO A N 1
ATOM 816 C CA . PRO A 1 110 ? -1.916 16.978 5.983 1.00 73.44 110 PRO A CA 1
ATOM 817 C C . PRO A 1 110 ? -2.807 17.308 4.778 1.00 73.44 110 PRO A C 1
ATOM 819 O O . PRO A 1 110 ? -3.730 18.105 4.903 1.00 73.44 110 PRO A O 1
ATOM 822 N N . GLN A 1 111 ? -2.518 16.732 3.606 1.00 72.44 111 GLN A N 1
ATOM 823 C CA . GLN A 1 111 ? -3.294 16.936 2.381 1.00 72.44 111 GLN A CA 1
ATOM 824 C C . GLN A 1 111 ? -4.441 15.930 2.235 1.00 72.44 111 GLN A C 1
ATOM 826 O O . GLN A 1 111 ? -5.185 16.000 1.254 1.00 72.44 111 GLN A O 1
ATOM 831 N N . GLN A 1 112 ? -4.593 14.980 3.166 1.00 65.19 112 GLN A N 1
ATOM 832 C CA . GLN A 1 112 ? -5.708 14.046 3.109 1.00 65.19 112 GLN A CA 1
ATOM 833 C C . GLN A 1 112 ? -7.030 14.805 3.302 1.00 65.19 112 GLN A C 1
ATOM 835 O O . GLN A 1 112 ? -7.148 15.611 4.229 1.00 65.19 112 GLN A O 1
ATOM 840 N N . PRO A 1 113 ? -8.025 14.585 2.423 1.00 64.19 113 PRO A N 1
ATOM 841 C CA . PRO A 1 113 ? -9.331 15.204 2.578 1.00 64.19 113 PRO A CA 1
ATOM 842 C C . PRO A 1 113 ? -9.941 14.784 3.914 1.00 64.19 113 PRO A C 1
ATOM 844 O O . PRO A 1 113 ? -9.697 13.677 4.400 1.00 64.19 113 PRO A O 1
ATOM 847 N N . THR A 1 114 ? -10.747 15.667 4.505 1.00 64.31 114 THR A N 1
ATOM 848 C CA . THR A 1 114 ? -11.447 15.351 5.749 1.00 64.31 114 THR A CA 1
ATOM 849 C C . THR A 1 114 ? -12.242 14.047 5.584 1.00 64.31 114 THR A C 1
ATOM 851 O O . THR A 1 114 ? -12.868 13.845 4.537 1.00 64.31 114 THR A O 1
ATOM 854 N N . PRO A 1 115 ? -12.251 13.154 6.596 1.00 62.56 115 PRO A N 1
ATOM 855 C CA . PRO A 1 115 ? -12.841 11.819 6.471 1.00 62.56 115 PRO A CA 1
ATOM 856 C C . PRO A 1 115 ? -14.311 11.823 6.043 1.00 62.56 115 PRO A C 1
ATOM 858 O O . PRO A 1 115 ? -14.780 10.834 5.494 1.00 62.56 115 PRO A O 1
ATOM 861 N N . ALA A 1 116 ? -15.018 12.938 6.259 1.00 59.91 116 ALA A N 1
ATOM 862 C CA . ALA A 1 116 ? -16.456 13.113 6.074 1.00 59.91 116 ALA A CA 1
ATOM 863 C C . ALA A 1 116 ? -17.016 12.697 4.698 1.00 59.91 116 ALA A C 1
ATOM 865 O O . ALA A 1 116 ? -18.198 12.385 4.619 1.00 59.91 116 ALA A O 1
ATOM 866 N N . ASN A 1 117 ? -16.197 12.675 3.640 1.00 58.31 117 ASN A N 1
ATOM 867 C CA . ASN A 1 117 ? -16.616 12.292 2.281 1.00 58.31 117 ASN A CA 1
ATOM 868 C C . ASN A 1 117 ? -15.878 11.056 1.725 1.00 58.31 117 ASN A C 1
ATOM 870 O O . ASN A 1 117 ? -15.908 10.823 0.518 1.00 58.31 117 ASN A O 1
ATOM 874 N N . ASN A 1 118 ? -15.189 10.283 2.569 1.00 65.69 118 ASN A N 1
ATOM 875 C CA . ASN A 1 118 ? -14.401 9.120 2.155 1.00 65.69 118 ASN A CA 1
ATOM 876 C C . ASN A 1 118 ? -14.777 7.873 2.975 1.00 65.69 118 ASN A C 1
ATOM 878 O O . ASN A 1 118 ? -15.312 7.988 4.078 1.00 65.69 118 ASN A O 1
ATOM 882 N N . ASP A 1 119 ? -14.412 6.686 2.486 1.00 73.44 119 ASP A N 1
ATOM 883 C CA . ASP A 1 119 ? -14.580 5.396 3.175 1.00 73.44 119 ASP A CA 1
ATOM 884 C C . ASP A 1 119 ? -13.990 5.416 4.598 1.00 73.44 119 ASP A C 1
ATOM 886 O O . ASP A 1 119 ? -14.441 4.701 5.491 1.00 73.44 119 ASP A O 1
ATOM 890 N N . GLN A 1 120 ? -13.023 6.305 4.845 1.00 73.56 120 GLN A N 1
ATOM 891 C CA . GLN A 1 120 ? -12.435 6.562 6.155 1.00 73.56 120 GLN A CA 1
ATOM 892 C C . GLN A 1 120 ? -13.465 6.980 7.222 1.00 73.56 120 GLN A C 1
ATOM 894 O O . GLN A 1 120 ? -13.342 6.534 8.361 1.00 73.56 120 GLN A O 1
ATOM 899 N N . ALA A 1 121 ? -14.504 7.760 6.893 1.00 77.50 121 ALA A N 1
ATOM 900 C CA . ALA A 1 121 ? -15.569 8.072 7.856 1.00 77.50 121 ALA A CA 1
ATOM 901 C C . ALA A 1 121 ? -16.377 6.833 8.254 1.00 77.50 121 ALA A C 1
ATOM 903 O O . ALA A 1 121 ? -16.760 6.712 9.416 1.00 77.50 121 ALA A O 1
ATOM 904 N N . ALA A 1 122 ? -16.603 5.896 7.329 1.00 79.12 122 ALA A N 1
ATOM 905 C CA . ALA A 1 122 ? -17.293 4.649 7.644 1.00 79.12 122 ALA A CA 1
ATOM 906 C C . ALA A 1 122 ? -16.460 3.792 8.611 1.00 79.12 122 ALA A C 1
ATOM 908 O O . ALA A 1 122 ? -17.000 3.265 9.582 1.00 79.12 122 ALA A O 1
ATOM 909 N N . PHE A 1 123 ? -15.138 3.721 8.407 1.00 83.19 123 PHE A N 1
ATOM 910 C CA . PHE A 1 123 ? -14.232 3.035 9.333 1.00 83.19 123 PHE A CA 1
ATOM 911 C C . PHE A 1 123 ? -14.189 3.693 10.718 1.00 83.19 123 PHE A C 1
ATOM 913 O O . PHE A 1 123 ? -14.235 2.984 11.720 1.00 83.19 123 PHE A O 1
ATOM 920 N N . LEU A 1 124 ? -14.136 5.027 10.794 1.00 84.06 124 LEU A N 1
ATOM 921 C CA . LEU A 1 124 ? -14.113 5.755 12.070 1.00 84.06 124 LEU A CA 1
ATOM 922 C C . LEU A 1 124 ? -15.456 5.667 12.810 1.00 84.06 124 LEU A C 1
ATOM 924 O O . LEU A 1 124 ? -15.480 5.432 14.015 1.00 84.06 124 LEU A O 1
ATOM 928 N N . SER A 1 125 ? -16.581 5.756 12.096 1.00 84.81 125 SER A N 1
ATOM 929 C CA . SER A 1 125 ? -17.919 5.554 12.669 1.00 84.81 125 SER A CA 1
ATOM 930 C C . SER A 1 125 ? -18.078 4.146 13.244 1.00 84.81 125 SER A C 1
ATOM 932 O O . SER A 1 125 ? -18.601 3.968 14.349 1.00 84.81 125 SER A O 1
ATOM 934 N N . GLN A 1 126 ? -17.585 3.134 12.527 1.00 85.62 126 GLN A N 1
ATOM 935 C CA . GLN A 1 126 ? -17.609 1.759 13.009 1.00 85.62 126 GLN A CA 1
ATOM 936 C C . GLN A 1 126 ? -16.681 1.573 14.214 1.00 85.62 126 GLN A C 1
ATOM 938 O O . GLN A 1 126 ? -17.060 0.941 15.199 1.00 85.62 126 GLN A O 1
ATOM 943 N N . ALA A 1 127 ? -15.482 2.153 14.170 1.00 86.81 127 ALA A N 1
ATOM 944 C CA . ALA A 1 127 ? -14.526 2.115 15.269 1.00 86.81 127 ALA A CA 1
ATOM 945 C C . ALA A 1 127 ? -15.085 2.759 16.543 1.00 86.81 127 ALA A C 1
ATOM 947 O O . ALA A 1 127 ? -14.935 2.194 17.626 1.00 86.81 127 ALA A O 1
ATOM 948 N N . LYS A 1 128 ? -15.796 3.883 16.408 1.00 86.31 128 LYS A N 1
ATOM 949 C CA . LYS A 1 128 ? -16.507 4.544 17.504 1.00 86.31 128 LYS A CA 1
ATOM 950 C C . LYS A 1 128 ? -17.620 3.666 18.073 1.00 86.31 128 LYS A C 1
ATOM 952 O O . LYS A 1 128 ? -17.685 3.476 19.282 1.00 86.31 128 LYS A O 1
ATOM 957 N N . THR A 1 129 ? -18.425 3.045 17.213 1.00 86.81 129 THR A N 1
ATOM 958 C CA . THR A 1 129 ? -19.475 2.099 17.637 1.00 86.81 129 THR A CA 1
ATOM 959 C C . THR A 1 129 ? -18.882 0.916 18.411 1.00 86.81 129 THR A C 1
ATOM 961 O O . THR A 1 129 ? -19.406 0.505 19.447 1.00 86.81 129 THR A O 1
ATOM 964 N N . VAL A 1 130 ? -17.747 0.383 17.948 1.00 86.88 130 VAL A N 1
ATOM 965 C CA . VAL A 1 130 ? -17.008 -0.681 18.640 1.00 86.88 130 VAL A CA 1
ATOM 966 C C . VAL A 1 130 ? -16.462 -0.194 19.980 1.00 86.88 130 VAL A C 1
ATOM 968 O O . VAL A 1 130 ? -16.590 -0.911 20.970 1.00 86.88 130 VAL A O 1
ATOM 971 N N . GLN A 1 131 ? -15.898 1.014 20.041 1.00 88.88 131 GLN A N 1
ATOM 972 C CA . GLN A 1 131 ? -15.414 1.619 21.283 1.00 88.88 131 GLN A CA 1
ATOM 973 C C . GLN A 1 131 ? -16.545 1.748 22.315 1.00 88.88 131 GLN A C 1
ATOM 975 O O . GLN A 1 131 ? -16.394 1.276 23.442 1.00 88.88 131 GLN A O 1
ATOM 980 N N . GLU A 1 132 ? -17.696 2.290 21.910 1.00 87.88 132 GLU A N 1
ATOM 981 C CA . GLU A 1 132 ? -18.902 2.428 22.740 1.00 87.88 132 GLU A CA 1
ATOM 982 C C . GLU A 1 132 ? -19.449 1.067 23.203 1.00 87.88 132 GLU A C 1
ATOM 984 O O . GLU A 1 132 ? -19.952 0.938 24.318 1.00 87.88 132 GLU A O 1
ATOM 989 N N . SER A 1 133 ? -19.274 0.022 22.390 1.00 85.50 133 SER A N 1
ATOM 990 C CA . SER A 1 133 ? -19.698 -1.350 22.693 1.00 85.50 133 SER A CA 1
ATOM 991 C C . SER A 1 133 ? -18.734 -2.122 23.608 1.00 85.50 133 SER A C 1
ATOM 993 O O . SER A 1 133 ? -18.973 -3.301 23.883 1.00 85.50 133 SER A O 1
ATOM 995 N N . GLY A 1 134 ? -17.640 -1.506 24.071 1.00 85.50 134 GLY A N 1
ATOM 996 C CA . GLY A 1 134 ? -16.627 -2.138 24.930 1.00 85.50 134 GLY A CA 1
ATOM 997 C C . GLY A 1 134 ? -15.266 -2.377 24.264 1.00 85.50 134 GLY A C 1
ATOM 998 O O . GLY A 1 134 ? -14.445 -3.120 24.801 1.00 85.50 134 GLY A O 1
ATOM 999 N N . GLY A 1 135 ? -15.013 -1.763 23.109 1.00 87.19 135 GLY A N 1
ATOM 1000 C CA . GLY A 1 135 ? -13.733 -1.785 22.403 1.00 87.19 135 GLY A CA 1
ATOM 1001 C C . GLY A 1 135 ? -13.440 -3.088 21.660 1.00 87.19 135 GLY A C 1
ATOM 1002 O O . GLY A 1 135 ? -14.317 -3.912 21.392 1.00 87.19 135 GLY A O 1
ATOM 1003 N N . ALA A 1 136 ? -12.164 -3.287 21.325 1.00 87.19 136 ALA A N 1
ATOM 1004 C CA . ALA A 1 136 ? -11.704 -4.414 20.512 1.00 87.19 136 ALA A CA 1
ATOM 1005 C C . ALA A 1 136 ? -12.083 -5.800 21.076 1.00 87.19 136 ALA A C 1
ATOM 1007 O O . ALA A 1 136 ? -12.309 -6.735 20.311 1.00 87.19 136 ALA A O 1
ATOM 1008 N N . THR A 1 137 ? -12.197 -5.953 22.398 1.00 86.88 137 THR A N 1
ATOM 1009 C CA . THR A 1 137 ? -12.611 -7.219 23.032 1.00 86.88 137 THR A CA 1
ATOM 1010 C C . THR A 1 137 ? -14.073 -7.561 22.737 1.00 86.88 137 THR A C 1
ATOM 1012 O O . THR A 1 137 ? -14.394 -8.724 22.487 1.00 86.88 137 THR A O 1
ATOM 1015 N N . SER A 1 138 ? -14.948 -6.553 22.704 1.00 85.69 138 SER A N 1
ATOM 1016 C CA . SER A 1 138 ? -16.353 -6.696 22.316 1.00 85.69 138 SER A CA 1
ATOM 1017 C C . SER A 1 138 ? -16.484 -7.073 20.841 1.00 85.69 138 SER A C 1
ATOM 1019 O O . SER A 1 138 ? -17.216 -8.004 20.506 1.00 85.69 138 SER A O 1
ATOM 1021 N N . LEU A 1 139 ? -15.676 -6.457 19.971 1.00 86.31 139 LEU A N 1
ATOM 1022 C CA . LEU A 1 139 ? -15.627 -6.807 18.550 1.00 86.31 139 LEU A CA 1
ATOM 1023 C C . LEU A 1 139 ? -15.211 -8.265 18.327 1.00 86.31 139 LEU A C 1
ATOM 1025 O O . LEU A 1 139 ? -15.838 -8.972 17.544 1.00 86.31 139 LEU A O 1
ATOM 1029 N N . VAL A 1 140 ? -14.188 -8.747 19.039 1.00 87.75 140 VAL A N 1
ATOM 1030 C CA . VAL A 1 140 ? -13.767 -10.155 18.961 1.00 87.75 140 VAL A CA 1
ATOM 1031 C C . VAL A 1 140 ? -14.918 -11.082 19.353 1.00 87.75 140 VAL A C 1
ATOM 1033 O O . VAL A 1 140 ? -15.179 -12.062 18.658 1.00 87.75 140 VAL A O 1
ATOM 1036 N N . ARG A 1 141 ? -15.665 -10.754 20.413 1.00 87.31 141 ARG A N 1
ATOM 1037 C CA . ARG A 1 141 ? -16.844 -11.528 20.819 1.00 87.31 141 ARG A CA 1
ATOM 1038 C C . ARG A 1 141 ? -17.936 -11.527 19.745 1.00 87.31 141 ARG A C 1
ATOM 1040 O O . ARG A 1 141 ? -18.471 -12.593 19.461 1.00 87.31 141 ARG A O 1
ATOM 1047 N N . GLN A 1 142 ? -18.230 -10.379 19.135 1.00 85.81 142 GLN A N 1
ATOM 1048 C CA . GLN A 1 142 ? -19.218 -10.257 18.054 1.00 85.81 142 GLN A CA 1
ATOM 1049 C C . GLN A 1 142 ? -18.811 -11.056 16.808 1.00 85.81 142 GLN A C 1
ATOM 1051 O O . GLN A 1 142 ? -19.656 -11.699 16.191 1.00 85.81 142 GLN A O 1
ATOM 10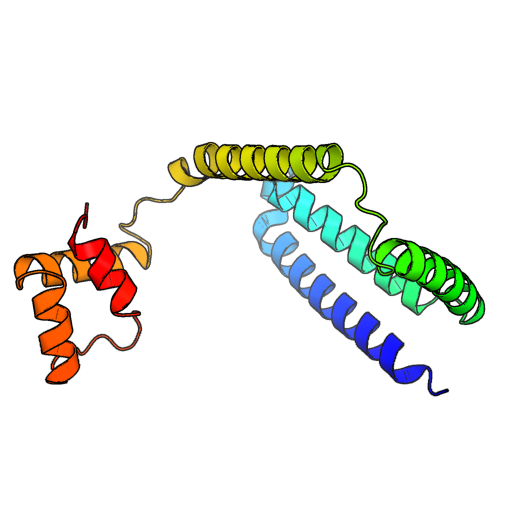56 N N . LEU A 1 143 ? -17.517 -11.087 16.471 1.00 86.50 143 LEU A N 1
ATOM 1057 C CA . LEU A 1 143 ? -16.986 -11.911 15.380 1.00 86.50 143 LEU A CA 1
ATOM 1058 C C . LEU A 1 143 ? -17.161 -13.407 15.662 1.00 86.50 143 LEU A C 1
ATOM 1060 O O . LEU A 1 143 ? -17.611 -14.143 14.789 1.00 86.50 143 LEU A O 1
ATOM 1064 N N . PHE A 1 144 ? -16.853 -13.858 16.884 1.00 88.12 144 PHE A N 1
ATOM 1065 C CA . PHE A 1 144 ? -17.044 -15.260 17.278 1.00 88.12 144 PHE A CA 1
ATOM 1066 C C . PHE A 1 144 ? -18.520 -15.657 17.401 1.00 88.12 144 PHE A C 1
ATOM 1068 O O . PHE A 1 144 ? -18.856 -16.814 17.164 1.00 88.12 144 PHE A O 1
ATOM 1075 N N . ALA A 1 145 ? -19.396 -14.717 17.759 1.00 88.75 145 ALA A N 1
ATOM 1076 C CA . ALA A 1 145 ? -20.839 -14.927 17.824 1.00 88.75 145 ALA A CA 1
ATOM 1077 C C . ALA A 1 145 ? -21.528 -14.838 16.448 1.00 88.75 145 ALA A C 1
ATOM 1079 O O . ALA A 1 145 ? -22.691 -15.214 16.329 1.00 88.75 145 ALA A O 1
ATOM 1080 N N . GLY A 1 146 ? -20.830 -14.354 15.412 1.00 83.94 146 GLY A N 1
ATOM 1081 C CA . GLY A 1 146 ? -21.415 -14.095 14.093 1.00 83.94 146 GLY A CA 1
ATOM 1082 C C . GLY A 1 146 ? -22.361 -12.887 14.058 1.00 83.94 146 GLY A C 1
ATOM 1083 O O . GLY A 1 146 ? -23.154 -12.759 13.133 1.00 83.94 146 GLY A O 1
ATOM 1084 N N . GLU A 1 147 ? -22.292 -12.009 15.060 1.00 82.75 147 GLU A N 1
ATOM 1085 C CA . GLU A 1 147 ? -23.121 -10.799 15.180 1.00 82.75 147 GLU A CA 1
ATOM 1086 C C . GLU A 1 147 ? -22.525 -9.601 14.422 1.00 82.75 147 GLU A C 1
ATOM 1088 O O . GLU A 1 147 ? -23.199 -8.595 14.208 1.00 82.75 147 GLU A O 1
ATOM 1093 N N . TYR A 1 148 ? -21.263 -9.702 13.994 1.00 81.12 148 TYR A N 1
ATOM 1094 C CA . TYR A 1 148 ? -20.612 -8.680 13.180 1.00 81.12 148 TYR A CA 1
ATOM 1095 C C . TYR A 1 148 ? -21.058 -8.788 11.715 1.00 81.12 148 TYR A C 1
ATOM 1097 O O . TYR A 1 148 ? -20.758 -9.769 11.036 1.00 81.12 148 TYR A O 1
ATOM 1105 N N . THR A 1 149 ? -21.778 -7.776 11.233 1.00 74.44 149 THR A N 1
ATOM 1106 C CA . THR A 1 149 ? -22.480 -7.794 9.937 1.00 74.44 149 THR A CA 1
ATOM 1107 C C . THR A 1 149 ? -21.800 -6.976 8.835 1.00 74.44 149 THR A C 1
ATOM 1109 O O . THR A 1 149 ? -22.225 -7.036 7.681 1.00 74.44 149 THR A O 1
ATOM 1112 N N . GLU A 1 150 ? -20.719 -6.257 9.147 1.00 72.94 150 GLU A N 1
ATOM 1113 C CA . GLU A 1 150 ? -19.998 -5.431 8.175 1.00 72.94 150 GLU A CA 1
ATOM 1114 C C . GLU A 1 150 ? -19.114 -6.289 7.257 1.00 72.94 150 GLU A C 1
ATOM 1116 O O . GLU A 1 150 ? -18.040 -6.757 7.634 1.00 72.94 150 GLU A O 1
ATOM 1121 N N . ALA A 1 151 ? -19.578 -6.504 6.024 1.00 61.00 151 ALA A N 1
ATOM 1122 C CA . ALA A 1 151 ? -18.953 -7.421 5.067 1.00 61.00 151 ALA A CA 1
ATOM 1123 C C . ALA A 1 151 ? -17.755 -6.826 4.306 1.00 61.00 151 ALA A C 1
ATOM 1125 O O . ALA A 1 151 ? -16.953 -7.574 3.749 1.00 61.00 151 ALA A O 1
ATOM 1126 N N . ASN A 1 152 ? -17.635 -5.495 4.254 1.00 59.34 152 ASN A N 1
ATOM 1127 C CA . ASN A 1 152 ? -16.673 -4.811 3.381 1.00 59.34 152 ASN A CA 1
ATOM 1128 C C . ASN A 1 152 ? -15.491 -4.175 4.136 1.00 59.34 152 ASN A C 1
ATOM 1130 O O . ASN A 1 152 ? -14.691 -3.451 3.546 1.00 59.34 152 ASN A O 1
ATOM 1134 N N . GLN A 1 153 ? -15.378 -4.424 5.443 1.00 70.31 153 GLN A N 1
ATOM 1135 C CA . GLN A 1 153 ? -14.367 -3.820 6.309 1.00 70.31 153 GLN A CA 1
ATOM 1136 C C . GLN A 1 153 ? -13.560 -4.896 7.035 1.00 70.31 153 GLN A C 1
ATOM 1138 O O . GLN A 1 153 ? -14.114 -5.843 7.589 1.00 70.31 153 GLN A O 1
ATOM 1143 N N . HIS A 1 154 ? -12.230 -4.756 7.051 1.00 80.31 154 HIS A N 1
ATOM 1144 C CA . HIS A 1 154 ? -11.380 -5.708 7.761 1.00 80.31 154 HIS A CA 1
ATOM 1145 C C . HIS A 1 154 ? -11.476 -5.467 9.283 1.00 80.31 154 HIS A C 1
ATOM 1147 O O . HIS A 1 154 ? -11.053 -4.402 9.748 1.00 80.31 154 HIS A O 1
ATOM 1153 N N . PRO A 1 155 ? -11.943 -6.439 10.094 1.00 82.00 155 PRO A N 1
ATOM 1154 C CA . PRO A 1 155 ? -12.267 -6.199 11.505 1.00 82.00 155 PRO A CA 1
ATOM 1155 C C . PRO A 1 155 ? -11.061 -5.776 12.350 1.00 82.00 155 PRO A C 1
ATOM 1157 O O . PRO A 1 155 ? -11.192 -5.004 13.295 1.00 82.00 155 PRO A O 1
ATOM 1160 N N . LEU A 1 156 ? -9.857 -6.237 11.984 1.00 85.62 156 LEU A N 1
ATOM 1161 C CA . LEU A 1 156 ? -8.614 -5.838 12.653 1.00 85.62 156 LEU A CA 1
ATOM 1162 C C . LEU A 1 156 ? -8.361 -4.327 12.564 1.00 85.62 156 LEU A C 1
ATOM 1164 O O . LEU A 1 156 ? -7.859 -3.730 13.512 1.00 85.62 156 LEU A O 1
ATOM 1168 N N . TYR A 1 157 ? -8.699 -3.707 11.432 1.00 84.25 157 TYR A N 1
ATOM 1169 C CA . TYR A 1 157 ? -8.471 -2.280 11.239 1.00 84.25 157 TYR A CA 1
ATOM 1170 C C . TYR A 1 157 ? -9.430 -1.455 12.103 1.00 84.25 157 TYR A C 1
ATOM 1172 O O . TYR A 1 157 ? -9.001 -0.547 12.807 1.00 84.25 157 TYR A O 1
ATOM 1180 N N . VAL A 1 158 ? -10.702 -1.859 12.157 1.00 85.81 158 VAL A N 1
ATOM 1181 C CA . VAL A 1 158 ? -11.715 -1.278 13.051 1.00 85.81 158 VAL A CA 1
ATOM 1182 C C . VAL A 1 158 ? -11.331 -1.456 14.527 1.00 85.81 158 VAL A C 1
ATOM 1184 O O . VAL A 1 158 ? -11.467 -0.519 15.310 1.00 85.81 158 VAL A O 1
ATOM 1187 N N . ALA A 1 159 ? -10.796 -2.620 14.917 1.00 85.81 159 ALA A N 1
ATOM 1188 C CA . ALA A 1 159 ? -10.304 -2.854 16.276 1.00 85.81 159 ALA A CA 1
ATOM 1189 C C . ALA A 1 159 ? -9.201 -1.864 16.668 1.00 85.81 159 ALA A C 1
ATOM 1191 O O . ALA A 1 159 ? -9.248 -1.295 17.756 1.00 85.81 159 ALA A O 1
ATOM 1192 N N . LEU A 1 160 ? -8.221 -1.646 15.787 1.00 86.00 160 LEU A N 1
ATOM 1193 C CA . LEU A 1 160 ? -7.126 -0.706 16.031 1.00 86.00 160 LEU A CA 1
ATOM 1194 C C . LEU A 1 160 ? -7.632 0.735 16.123 1.00 86.00 160 LEU A C 1
ATOM 1196 O O . LEU A 1 160 ? -7.249 1.456 17.041 1.00 86.00 160 LEU A O 1
ATOM 1200 N N . LEU A 1 161 ? -8.535 1.129 15.223 1.00 85.44 161 LEU A N 1
ATOM 1201 C CA . LEU A 1 161 ? -9.154 2.452 15.253 1.00 85.44 161 LEU A CA 1
ATOM 1202 C C . LEU A 1 161 ? -10.033 2.660 16.494 1.00 85.44 161 LEU A C 1
ATOM 1204 O O . LEU A 1 161 ? -10.137 3.780 16.968 1.00 85.44 161 LEU A O 1
ATOM 1208 N N . SER A 1 162 ? -10.626 1.611 17.076 1.00 85.75 162 SER A N 1
ATOM 1209 C CA . SER A 1 162 ? -11.480 1.757 18.268 1.00 85.75 162 SER A CA 1
ATOM 1210 C C . SER A 1 162 ? -10.739 2.281 19.507 1.00 85.75 162 SER A C 1
ATOM 1212 O O . SER A 1 162 ? -11.372 2.774 20.438 1.00 85.75 162 SER A O 1
ATOM 1214 N N . PHE A 1 163 ? -9.403 2.211 19.528 1.00 84.50 163 PHE A N 1
ATOM 1215 C CA . PHE A 1 163 ? -8.594 2.837 20.577 1.00 84.50 163 PHE A CA 1
ATOM 1216 C C . PHE A 1 163 ? -8.472 4.358 20.405 1.00 84.50 163 PHE A C 1
ATOM 1218 O O . PHE A 1 163 ? -8.339 5.063 21.403 1.00 84.50 163 PHE A O 1
ATOM 1225 N N . PHE A 1 164 ? -8.531 4.849 19.163 1.00 84.00 164 PHE A N 1
ATOM 1226 C CA . PHE A 1 164 ? -8.385 6.259 18.792 1.00 84.00 164 PHE A CA 1
ATOM 1227 C C . PHE A 1 164 ? -9.291 6.583 17.585 1.00 84.00 164 PHE A C 1
ATOM 1229 O O . PHE A 1 164 ? -8.794 6.680 16.462 1.00 84.00 164 PHE A O 1
ATOM 1236 N N . PRO A 1 165 ? -10.621 6.676 17.776 1.00 68.88 165 PRO A N 1
ATOM 1237 C CA . PRO A 1 165 ? -11.560 6.868 16.667 1.00 68.88 165 PRO A CA 1
ATOM 1238 C C . PRO A 1 165 ? -11.732 8.332 16.224 1.00 68.88 165 PRO A C 1
ATOM 1240 O O . PRO A 1 165 ? -12.596 8.595 15.385 1.00 68.88 165 PRO A O 1
ATOM 1243 N N . ASP A 1 166 ? -10.928 9.250 16.770 1.00 65.94 166 ASP A N 1
ATOM 1244 C CA . ASP A 1 166 ? -10.926 10.690 16.473 1.00 65.94 166 ASP A CA 1
ATOM 1245 C C . ASP A 1 166 ? -9.765 11.092 15.546 1.00 65.94 166 ASP A C 1
ATOM 1247 O O . ASP A 1 166 ? -8.639 10.567 15.732 1.00 65.94 166 ASP A O 1
#

Foldseek 3Di:
DDPPPVLVVLVVVLVVLVVVLVVCCVVCVVVCVVDVDPVVVVSVVSVVSSVCSVVVSPDDPVVVVVVVVVVVVVVCCVVVPPPPPPVVVVVVVVVVVVVVVVVCCVVVVVVDPDCPPDCLVVLLVLLCVCLVCPALVSLVVCVVVVVDDDPPDDSVSSRVCVVPSD